Protein AF-A0A9D9IUT7-F1 (afdb_monomer)

pLDDT: mean 86.52, std 10.53, range [49.59, 98.0]

Solvent-accessible surface area (backbone atoms only — not comparable to full-atom values): 5095 Å² total; per-residue (Å²): 136,78,85,54,72,66,56,52,48,53,40,44,76,71,67,51,77,37,68,39,54,52,34,28,65,42,35,68,76,34,66,71,48,16,56,50,46,49,53,41,54,76,68,63,59,53,62,46,72,44,69,84,73,88,48,80,76,55,49,46,63,38,58,69,74,29,79,65,53,70,69,58,54,49,51,51,61,54,55,66,72,74,48,85,126

Radius of gyration: 13.11 Å; Cα contacts (8 Å, |Δi|>4): 83; chains: 1; bounding box: 36×29×26 Å

Organism: NCBI:txid2840761

Mean predicted aligned error: 4.85 Å

Structure (mmCIF, N/CA/C/O backbone):
data_AF-A0A9D9IUT7-F1
#
_entry.id   AF-A0A9D9IUT7-F1
#
loop_
_atom_site.group_PDB
_atom_site.id
_atom_site.type_symbol
_atom_site.label_atom_id
_atom_site.label_alt_id
_atom_site.label_comp_id
_atom_site.label_asym_id
_atom_site.label_entity_id
_atom_site.label_seq_id
_atom_site.pdbx_PDB_ins_code
_atom_site.Cartn_x
_atom_site.Cartn_y
_atom_site.Cartn_z
_atom_site.occupancy
_atom_s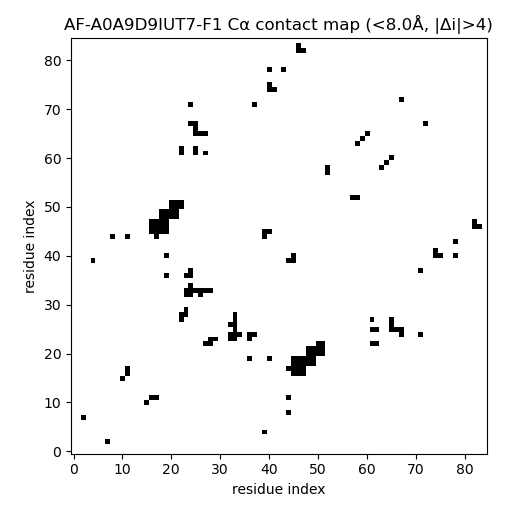ite.B_iso_or_equiv
_atom_site.auth_seq_id
_atom_site.auth_comp_id
_atom_site.auth_asym_id
_atom_site.auth_atom_id
_atom_site.pdbx_PDB_model_num
ATOM 1 N N . ARG A 1 1 ? -5.239 11.937 -12.807 1.00 65.12 1 ARG A N 1
ATOM 2 C CA . ARG A 1 1 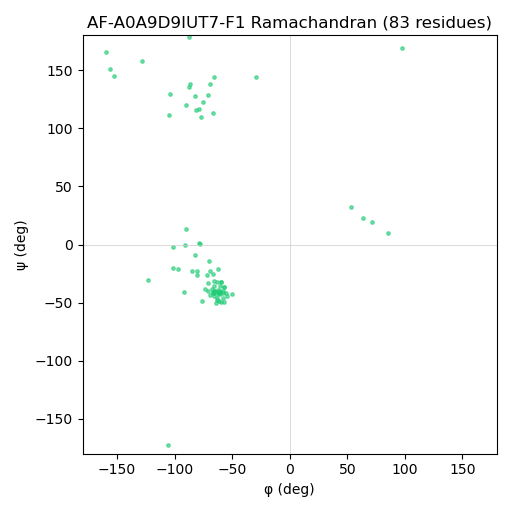? -5.207 11.636 -11.355 1.00 65.12 1 ARG A CA 1
ATOM 3 C C . ARG A 1 1 ? -6.432 10.780 -11.067 1.00 65.12 1 ARG A C 1
ATOM 5 O O . ARG A 1 1 ? -7.518 11.214 -11.406 1.00 65.12 1 ARG A O 1
ATOM 12 N N . TYR A 1 2 ? -6.236 9.542 -10.616 1.00 84.06 2 TYR A N 1
ATOM 13 C CA . TYR A 1 2 ? -7.324 8.630 -10.226 1.00 84.06 2 TYR A CA 1
ATOM 14 C C . TYR A 1 2 ? -7.693 8.860 -8.742 1.00 84.06 2 TYR A C 1
ATOM 16 O O . TYR A 1 2 ? -7.030 9.682 -8.111 1.00 84.06 2 TYR A O 1
ATOM 24 N N . M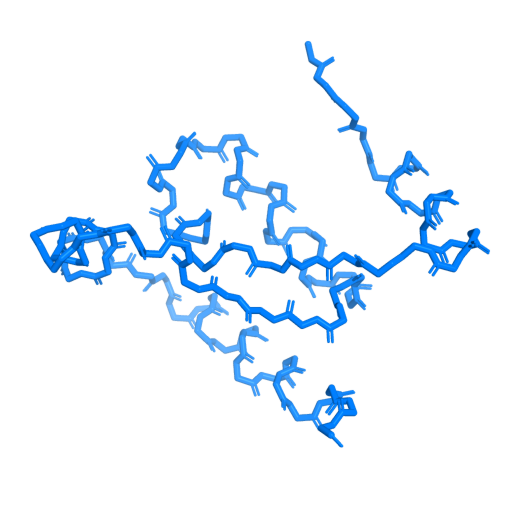ET A 1 3 ? -8.683 8.131 -8.213 1.00 92.06 3 MET A N 1
ATOM 25 C CA . MET A 1 3 ? -9.306 8.239 -6.872 1.00 92.06 3 MET A CA 1
ATOM 26 C C . MET A 1 3 ? -8.418 8.757 -5.723 1.00 92.06 3 MET A C 1
ATOM 28 O O . MET A 1 3 ? -7.234 8.401 -5.639 1.00 92.06 3 MET A O 1
ATOM 32 N N . ASP A 1 4 ? -8.994 9.524 -4.800 1.00 94.38 4 ASP A N 1
ATOM 33 C CA . ASP A 1 4 ? -8.346 9.991 -3.565 1.00 94.38 4 ASP A CA 1
ATOM 34 C C . ASP A 1 4 ? -8.834 9.255 -2.298 1.00 94.38 4 ASP A C 1
ATOM 36 O O . ASP A 1 4 ? -9.499 8.229 -2.382 1.00 94.38 4 ASP A O 1
ATOM 40 N N . MET A 1 5 ? -8.422 9.716 -1.109 1.00 95.19 5 MET A N 1
ATOM 41 C CA . MET A 1 5 ? -8.763 9.050 0.157 1.00 95.19 5 MET A CA 1
ATOM 42 C C . MET A 1 5 ? -10.260 9.095 0.477 1.00 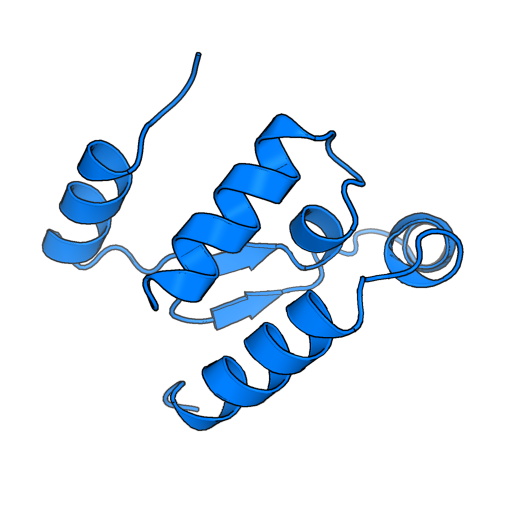95.19 5 MET A C 1
ATOM 44 O O . MET A 1 5 ? -10.753 8.146 1.086 1.00 95.19 5 MET A O 1
ATOM 48 N N . ASP A 1 6 ? -10.970 10.141 0.056 1.00 96.19 6 ASP A N 1
ATOM 49 C CA . ASP A 1 6 ? -12.404 10.279 0.311 1.00 96.19 6 ASP A CA 1
ATOM 50 C C . ASP A 1 6 ? -13.180 9.304 -0.578 1.00 96.19 6 ASP A C 1
ATOM 52 O O . ASP A 1 6 ? -14.106 8.631 -0.118 1.00 96.19 6 ASP A O 1
ATOM 56 N N . ASP A 1 7 ? -12.727 9.125 -1.822 1.00 97.25 7 ASP A N 1
ATOM 57 C CA . ASP A 1 7 ? -13.242 8.090 -2.715 1.00 97.25 7 ASP A CA 1
ATOM 58 C C . ASP A 1 7 ? -13.096 6.681 -2.113 1.00 97.25 7 ASP A C 1
ATOM 60 O O . ASP A 1 7 ? -14.045 5.892 -2.138 1.00 97.25 7 ASP A O 1
ATOM 64 N N . TYR A 1 8 ? -11.924 6.352 -1.553 1.00 96.62 8 TYR A N 1
ATOM 65 C CA . TYR A 1 8 ? -11.706 5.060 -0.889 1.00 96.62 8 TYR A CA 1
ATOM 66 C C . TYR A 1 8 ? -12.553 4.918 0.377 1.00 96.62 8 TYR A C 1
ATOM 68 O O . TYR A 1 8 ? -13.139 3.857 0.594 1.00 96.62 8 TYR A O 1
ATOM 76 N N . GLY A 1 9 ? -12.676 5.983 1.175 1.00 96.94 9 GLY A N 1
ATOM 77 C CA . GLY A 1 9 ? -13.547 6.008 2.349 1.00 96.94 9 GLY A CA 1
ATOM 78 C C . GLY A 1 9 ? -15.006 5.720 1.992 1.00 96.94 9 GLY A C 1
ATOM 79 O O . GLY A 1 9 ? -15.656 4.915 2.659 1.00 96.94 9 GLY A O 1
ATOM 80 N N . ARG A 1 10 ? -15.502 6.296 0.889 1.00 98.00 10 ARG A N 1
ATOM 81 C CA . ARG A 1 10 ? -16.853 6.030 0.373 1.00 98.00 10 ARG A CA 1
ATOM 82 C C . ARG A 1 10 ? -17.034 4.584 -0.086 1.00 98.00 10 ARG A C 1
ATOM 84 O O . ARG A 1 10 ? -18.084 4.000 0.151 1.00 98.00 10 ARG A O 1
ATOM 91 N N . LEU A 1 11 ? -16.035 3.984 -0.734 1.00 97.62 11 LEU A N 1
ATOM 92 C CA . LEU A 1 11 ? -16.104 2.566 -1.106 1.00 97.62 11 LEU A CA 1
ATOM 93 C C . LEU A 1 11 ? -16.190 1.669 0.135 1.00 97.62 11 LEU A C 1
ATOM 95 O O . LEU A 1 11 ? -17.055 0.795 0.206 1.00 97.62 11 LEU A O 1
ATOM 99 N N . VAL A 1 12 ? -15.324 1.907 1.122 1.00 96.44 12 VAL A N 1
ATOM 100 C CA . VAL A 1 12 ? -15.306 1.131 2.369 1.00 96.44 12 VAL A CA 1
ATOM 101 C C . VAL A 1 12 ? -16.623 1.292 3.132 1.00 96.44 12 VAL A C 1
ATOM 103 O O . VAL A 1 12 ? -17.168 0.297 3.606 1.00 96.44 12 VAL A O 1
ATOM 106 N N . SER A 1 13 ? -17.198 2.500 3.188 1.00 96.69 13 SER A N 1
ATOM 107 C CA . SER A 1 13 ? -18.494 2.724 3.848 1.00 96.69 13 SER A CA 1
ATOM 108 C C . SER A 1 13 ? -19.668 2.036 3.142 1.00 96.69 13 SER A C 1
ATOM 110 O O . SER A 1 13 ? -20.646 1.675 3.790 1.00 96.69 13 SER A O 1
ATOM 112 N N . MET A 1 14 ? -19.553 1.780 1.835 1.00 97.94 14 MET A N 1
ATOM 113 C CA . MET A 1 14 ? -20.498 0.962 1.065 1.00 97.94 14 MET A CA 1
ATOM 114 C C . MET A 1 14 ? -20.288 -0.554 1.252 1.00 97.94 14 MET A C 1
ATOM 116 O O . MET A 1 14 ? -20.986 -1.347 0.623 1.00 97.94 14 MET A O 1
ATOM 120 N N . GLY A 1 15 ? -19.333 -0.977 2.086 1.00 96.12 15 GLY A N 1
ATOM 121 C CA . GLY A 1 15 ? -19.017 -2.386 2.332 1.00 96.12 15 GLY A CA 1
ATOM 122 C C . GLY A 1 15 ? -18.049 -3.009 1.321 1.00 96.12 15 GLY A C 1
ATOM 123 O O . GLY A 1 15 ? -17.850 -4.226 1.332 1.00 96.12 15 GLY A O 1
ATOM 124 N N . VAL A 1 16 ? -17.425 -2.207 0.450 1.00 97.06 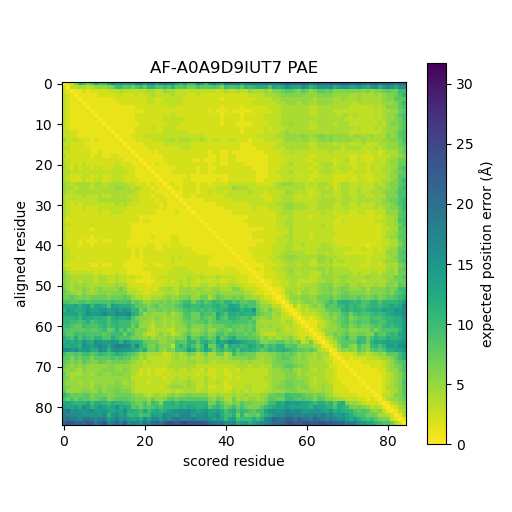16 VAL A N 1
ATOM 125 C CA . VAL A 1 16 ? -16.394 -2.698 -0.473 1.00 97.06 16 VAL A CA 1
ATOM 126 C C . VAL A 1 16 ? -15.131 -3.043 0.312 1.00 97.06 16 VAL A C 1
ATOM 128 O O . VAL A 1 16 ? -14.600 -2.227 1.063 1.00 97.06 16 VAL A O 1
ATOM 131 N N . ARG A 1 17 ? -14.617 -4.256 0.100 1.00 95.31 17 ARG A N 1
ATOM 132 C CA . ARG A 1 17 ? -13.380 -4.736 0.725 1.00 95.31 17 ARG A CA 1
ATOM 133 C C . ARG A 1 17 ? -12.187 -4.406 -0.155 1.00 95.31 17 ARG A C 1
ATOM 135 O O . ARG A 1 17 ? -12.115 -4.859 -1.296 1.00 95.31 17 ARG A O 1
ATOM 142 N N . LEU A 1 18 ? -11.245 -3.636 0.378 1.00 95.31 18 LEU A N 1
ATOM 143 C CA . LEU A 1 18 ? -10.016 -3.312 -0.337 1.00 95.31 18 LEU A CA 1
ATOM 144 C C . LEU A 1 18 ? -8.962 -4.390 -0.091 1.00 95.31 18 LEU A C 1
ATOM 146 O O . LEU A 1 18 ? -8.725 -4.798 1.048 1.00 95.31 18 LEU A O 1
ATOM 150 N N . GLN A 1 19 ? -8.288 -4.801 -1.161 1.00 95.38 19 GLN A N 1
ATOM 151 C CA . GLN A 1 19 ? -7.150 -5.708 -1.100 1.00 95.38 19 GLN A CA 1
ATOM 152 C C . GLN A 1 19 ? -5.844 -4.930 -1.309 1.00 95.38 19 GLN A C 1
ATOM 154 O O . GLN A 1 19 ? -5.713 -4.155 -2.257 1.00 95.38 19 GLN A O 1
ATOM 159 N N . LEU A 1 20 ? -4.871 -5.123 -0.416 1.00 94.19 20 LEU A N 1
ATOM 160 C CA . LEU A 1 20 ? -3.533 -4.552 -0.563 1.00 94.19 20 LEU A CA 1
ATOM 161 C C . LEU A 1 20 ? -2.694 -5.412 -1.500 1.00 94.19 20 LEU A C 1
ATOM 163 O O . LEU A 1 20 ? -2.307 -6.529 -1.148 1.00 94.19 20 LEU A O 1
ATOM 167 N N . ASN A 1 21 ? -2.315 -4.836 -2.636 1.00 93.25 21 ASN A N 1
ATOM 168 C CA . ASN A 1 21 ? -1.308 -5.412 -3.510 1.00 93.25 21 ASN A CA 1
ATOM 169 C C . ASN A 1 21 ? 0.108 -5.181 -2.942 1.00 93.25 21 ASN A C 1
ATOM 171 O O . ASN A 1 21 ? 0.599 -4.049 -2.917 1.00 93.25 21 ASN A O 1
ATOM 175 N N . LEU A 1 22 ? 0.772 -6.237 -2.467 1.00 90.56 22 LEU A N 1
ATOM 176 C CA . LEU A 1 22 ? 2.043 -6.146 -1.733 1.00 90.56 22 LEU A CA 1
ATOM 177 C C . LEU A 1 22 ? 3.195 -5.449 -2.500 1.00 90.56 22 LEU A C 1
ATOM 179 O O . LEU A 1 22 ? 3.895 -4.649 -1.875 1.00 90.56 22 LEU A O 1
ATOM 183 N N . PRO A 1 23 ? 3.411 -5.654 -3.818 1.00 90.69 23 PRO A N 1
ATOM 184 C CA . PRO A 1 23 ? 4.413 -4.923 -4.599 1.00 90.69 23 PRO A CA 1
ATOM 185 C C . PRO A 1 23 ? 4.162 -3.410 -4.667 1.00 90.69 23 PRO A C 1
ATOM 187 O O . PRO A 1 23 ? 5.101 -2.643 -4.884 1.00 90.69 23 PRO A O 1
ATOM 190 N N . SER A 1 24 ? 2.932 -2.934 -4.434 1.00 92.94 24 SER A N 1
ATOM 191 C CA . SER A 1 24 ? 2.672 -1.491 -4.350 1.00 92.94 24 SER A CA 1
ATOM 192 C C . SER A 1 24 ? 3.480 -0.847 -3.224 1.00 92.94 24 SER A C 1
ATOM 194 O O . SER A 1 24 ? 3.959 0.271 -3.385 1.00 92.94 24 SER A O 1
ATOM 196 N N . LEU A 1 25 ? 3.738 -1.561 -2.123 1.00 91.94 25 LEU A N 1
ATOM 197 C CA . LEU A 1 25 ? 4.545 -1.052 -1.012 1.00 91.94 25 LEU A CA 1
ATOM 198 C C . LEU A 1 25 ? 6.036 -0.888 -1.348 1.00 91.94 25 LEU A C 1
ATOM 200 O O . LEU A 1 25 ? 6.714 -0.101 -0.684 1.00 91.94 25 LEU A O 1
ATOM 204 N N . SER A 1 26 ? 6.550 -1.602 -2.358 1.00 87.44 26 SER A N 1
ATOM 205 C CA . SER A 1 26 ? 7.956 -1.531 -2.786 1.00 87.44 26 SER A CA 1
ATOM 206 C C . SER A 1 26 ? 8.208 -0.482 -3.877 1.00 87.44 26 SER A C 1
ATOM 208 O O . SER A 1 26 ? 9.341 -0.312 -4.335 1.00 87.44 26 SER A O 1
ATOM 210 N N . GLY A 1 27 ? 7.162 0.232 -4.312 1.00 88.69 27 GLY A N 1
ATOM 211 C CA . GLY A 1 27 ? 7.250 1.180 -5.423 1.00 88.69 27 GLY A CA 1
ATOM 212 C C . GLY A 1 27 ? 7.414 0.509 -6.780 1.00 88.69 27 GLY A C 1
ATOM 213 O O . GLY A 1 27 ? 7.852 1.165 -7.726 1.00 88.69 27 GLY A O 1
ATOM 214 N N . PHE A 1 28 ? 7.073 -0.779 -6.891 1.00 88.25 28 PHE A N 1
ATOM 215 C CA . PHE A 1 28 ? 7.115 -1.520 -8.150 1.00 88.25 28 PHE A CA 1
ATOM 216 C C . PHE A 1 28 ? 6.277 -0.836 -9.242 1.00 88.25 28 PHE A C 1
ATOM 218 O O . PHE A 1 28 ? 6.745 -0.663 -10.362 1.00 88.25 28 PHE A O 1
ATOM 225 N N . TYR A 1 29 ? 5.091 -0.342 -8.876 1.00 88.69 29 TYR A N 1
ATOM 226 C CA . TYR A 1 29 ? 4.177 0.385 -9.765 1.00 88.69 29 TYR A CA 1
ATOM 227 C C . TYR A 1 29 ? 4.396 1.912 -9.780 1.00 88.69 29 TYR A C 1
ATOM 229 O O . TYR A 1 29 ? 3.547 2.659 -10.262 1.00 88.69 29 TYR A O 1
ATOM 237 N N . GLY A 1 30 ? 5.517 2.397 -9.237 1.00 91.12 30 GLY A N 1
ATOM 238 C CA . GLY A 1 30 ? 5.835 3.824 -9.131 1.00 91.12 30 GLY A CA 1
ATOM 239 C C . GLY A 1 30 ? 5.517 4.447 -7.766 1.00 91.12 30 GLY A C 1
ATOM 240 O O . GLY A 1 30 ? 4.868 3.853 -6.903 1.00 91.12 30 GLY A O 1
ATOM 241 N N . THR A 1 31 ? 6.005 5.673 -7.561 1.00 91.62 31 THR A N 1
ATOM 242 C CA . THR A 1 31 ? 5.956 6.387 -6.271 1.00 91.62 31 THR A CA 1
ATOM 243 C C . THR A 1 31 ? 4.535 6.733 -5.842 1.00 91.62 31 THR A C 1
ATOM 245 O O . THR A 1 31 ? 4.175 6.500 -4.693 1.00 91.62 31 THR A O 1
ATOM 248 N N . THR A 1 32 ? 3.691 7.191 -6.769 1.00 92.50 32 THR A N 1
ATOM 249 C CA . THR A 1 32 ? 2.295 7.544 -6.472 1.00 92.50 32 THR A CA 1
ATOM 250 C C . THR A 1 32 ? 1.487 6.346 -5.971 1.00 92.50 32 THR A C 1
ATOM 252 O O . THR A 1 32 ? 0.705 6.475 -5.029 1.00 92.50 32 THR A O 1
ATOM 255 N N . ALA A 1 33 ? 1.676 5.169 -6.578 1.00 92.75 33 ALA A N 1
ATOM 256 C CA . ALA A 1 33 ? 1.016 3.941 -6.138 1.00 92.75 33 ALA A CA 1
ATOM 257 C C . ALA A 1 33 ? 1.499 3.521 -4.741 1.00 92.75 33 ALA A C 1
ATOM 259 O O . ALA A 1 33 ? 0.690 3.137 -3.899 1.00 92.75 33 ALA A O 1
ATOM 260 N N . MET A 1 34 ? 2.800 3.661 -4.476 1.00 93.44 34 MET A N 1
ATOM 261 C CA . MET A 1 34 ? 3.401 3.350 -3.180 1.00 93.44 34 MET A CA 1
ATOM 262 C C . MET A 1 34 ? 2.899 4.248 -2.055 1.00 93.44 34 MET A C 1
ATOM 264 O O . MET A 1 34 ? 2.481 3.745 -1.015 1.00 93.44 34 MET A O 1
ATOM 268 N N . GLU A 1 35 ? 2.916 5.563 -2.254 1.00 93.75 35 GLU A N 1
ATOM 269 C CA . GLU A 1 35 ? 2.449 6.528 -1.255 1.00 93.75 35 GLU A CA 1
ATOM 270 C C . GLU A 1 35 ? 0.976 6.304 -0.925 1.00 93.75 35 GLU A C 1
ATOM 272 O O . GLU A 1 35 ? 0.589 6.277 0.242 1.00 93.75 35 GLU A O 1
ATOM 277 N N . LYS A 1 36 ? 0.152 6.060 -1.948 1.00 94.94 36 LYS A N 1
ATOM 278 C CA . LYS A 1 36 ? -1.257 5.726 -1.756 1.00 94.94 36 LYS A CA 1
ATOM 279 C C . LYS A 1 36 ? -1.432 4.411 -0.993 1.00 94.94 36 LYS A C 1
ATOM 281 O O . LYS A 1 36 ? -2.219 4.364 -0.053 1.00 94.94 36 LYS A O 1
ATOM 286 N N . ALA A 1 37 ? -0.691 3.364 -1.360 1.00 94.94 37 ALA A N 1
ATOM 287 C CA . ALA A 1 37 ? -0.771 2.077 -0.678 1.00 94.94 37 ALA A CA 1
ATOM 288 C C . ALA A 1 37 ? -0.393 2.191 0.805 1.00 94.94 37 ALA A C 1
ATOM 290 O O . ALA A 1 37 ? -1.069 1.605 1.646 1.00 94.94 37 ALA A O 1
ATOM 291 N N . GLN A 1 38 ? 0.631 2.986 1.129 1.00 94.62 38 GLN A N 1
ATOM 292 C CA . GLN A 1 38 ? 1.034 3.259 2.510 1.00 94.62 38 GLN A CA 1
ATOM 293 C C . GLN A 1 38 ? -0.038 4.044 3.274 1.00 94.62 38 GLN A C 1
ATOM 295 O O . GLN A 1 38 ? -0.380 3.644 4.380 1.00 94.62 38 GLN A O 1
ATOM 300 N N . ARG A 1 39 ? -0.629 5.089 2.681 1.00 95.19 39 ARG A N 1
ATOM 301 C CA . ARG A 1 39 ? -1.702 5.875 3.321 1.00 95.19 39 ARG A CA 1
ATOM 302 C C . ARG A 1 39 ? -2.952 5.046 3.614 1.00 95.19 39 ARG A C 1
ATOM 304 O O . ARG A 1 39 ? -3.519 5.163 4.693 1.00 95.19 39 ARG A O 1
ATOM 311 N N . LEU A 1 40 ? -3.369 4.196 2.675 1.00 95.25 40 LEU A N 1
ATOM 312 C CA . LEU A 1 40 ? -4.502 3.283 2.874 1.00 95.25 40 LEU A CA 1
ATOM 313 C C . LEU A 1 40 ? -4.208 2.233 3.955 1.00 95.25 40 LEU A C 1
ATOM 315 O O . LEU A 1 40 ? -5.102 1.874 4.719 1.00 95.25 40 LEU A O 1
ATOM 319 N N . LEU A 1 41 ? -2.955 1.769 4.040 1.00 94.06 41 LEU A N 1
ATOM 320 C CA . LEU A 1 41 ? -2.515 0.834 5.075 1.00 94.06 41 LEU A CA 1
ATOM 321 C C . LEU A 1 41 ? -2.489 1.492 6.461 1.00 94.06 41 LEU A C 1
ATOM 323 O O . LEU A 1 41 ? -2.978 0.897 7.412 1.00 94.06 41 LEU A O 1
ATOM 327 N N . GLU A 1 42 ? -1.977 2.722 6.572 1.00 92.94 42 GLU A N 1
ATOM 328 C CA . GLU A 1 42 ? -2.006 3.514 7.815 1.00 92.94 42 GLU A CA 1
ATOM 329 C C . GLU A 1 42 ? -3.435 3.795 8.288 1.00 92.94 42 GLU A C 1
ATOM 331 O O . GLU A 1 42 ? -3.697 3.785 9.486 1.00 92.94 42 GLU A O 1
ATOM 336 N N . ALA A 1 43 ? -4.363 4.004 7.352 1.00 92.94 43 ALA A N 1
ATOM 337 C CA . ALA A 1 43 ? -5.774 4.226 7.646 1.00 92.94 43 ALA A CA 1
ATOM 338 C C . ALA A 1 43 ? -6.557 2.937 7.974 1.00 92.94 43 ALA A C 1
ATOM 340 O O . ALA A 1 43 ? -7.764 3.010 8.188 1.00 92.94 43 ALA A O 1
ATOM 341 N N . GLY A 1 44 ? -5.915 1.761 7.969 1.00 92.25 44 GLY A N 1
ATOM 342 C CA . GLY A 1 44 ? -6.577 0.485 8.263 1.00 92.25 44 GLY A CA 1
ATOM 343 C C . GLY A 1 44 ? -7.661 0.091 7.251 1.00 92.25 44 GLY A C 1
ATOM 344 O O . GLY A 1 44 ? -8.562 -0.669 7.583 1.00 92.25 44 GLY A O 1
ATOM 345 N N . MET A 1 45 ? -7.607 0.609 6.018 1.00 93.88 45 MET A N 1
ATOM 346 C CA . MET A 1 45 ? -8.690 0.446 5.035 1.00 93.88 45 MET A CA 1
ATOM 347 C C . MET A 1 45 ? -8.653 -0.886 4.270 1.00 93.88 45 MET A C 1
ATOM 349 O O . MET A 1 45 ? -9.579 -1.193 3.520 1.00 93.88 45 MET A O 1
ATOM 353 N N . TYR A 1 46 ? -7.584 -1.672 4.411 1.00 94.62 46 TYR A N 1
ATOM 354 C CA . TYR A 1 46 ? -7.462 -2.967 3.745 1.00 94.62 46 TYR A CA 1
ATOM 355 C C . TYR A 1 46 ? -8.094 -4.085 4.564 1.00 94.62 46 TYR A C 1
ATOM 357 O O . TYR A 1 46 ? -7.886 -4.166 5.767 1.00 94.62 46 TYR A O 1
ATOM 365 N N . SER A 1 47 ? -8.801 -4.987 3.886 1.00 92.81 47 SER A N 1
ATOM 366 C CA . SER A 1 47 ? -9.422 -6.173 4.490 1.00 92.81 47 SER A CA 1
ATOM 367 C C . SER A 1 47 ? -8.627 -7.457 4.250 1.00 92.81 47 SER A C 1
ATOM 369 O O . SER A 1 47 ? -8.824 -8.442 4.949 1.00 92.81 47 SER A O 1
ATOM 371 N N . CYS A 1 48 ? -7.760 -7.483 3.239 1.00 91.38 48 CYS A N 1
ATOM 372 C CA . CYS A 1 48 ? -6.878 -8.611 2.941 1.00 91.38 48 CYS A CA 1
ATOM 373 C C . CYS A 1 48 ? -5.700 -8.146 2.085 1.00 91.38 48 CYS A C 1
ATOM 375 O O . CYS A 1 48 ? -5.730 -7.046 1.525 1.00 91.38 48 CYS A O 1
ATOM 377 N N . TRP A 1 49 ? -4.657 -8.965 1.963 1.00 90.62 49 TRP A N 1
ATOM 378 C CA . TRP A 1 49 ? -3.488 -8.648 1.140 1.00 90.62 49 TRP A CA 1
ATOM 379 C C . TRP A 1 49 ? -3.183 -9.786 0.178 1.00 90.62 49 TRP A C 1
ATOM 381 O O . TRP A 1 49 ? -3.565 -10.932 0.393 1.00 90.62 49 TRP A O 1
ATOM 391 N N . GLY A 1 50 ? -2.475 -9.463 -0.894 1.00 89.44 50 GLY A N 1
ATOM 392 C CA . GLY A 1 50 ? -2.163 -10.414 -1.950 1.00 89.44 50 GLY A CA 1
ATOM 393 C C . GLY A 1 50 ? -0.917 -9.994 -2.700 1.00 89.44 50 GLY A C 1
ATOM 394 O O . GLY A 1 50 ? -0.568 -8.814 -2.761 1.00 89.44 50 GLY A O 1
ATOM 395 N N . SER A 1 51 ? -0.218 -10.990 -3.225 1.00 86.56 51 SER A N 1
ATOM 396 C CA . SER A 1 51 ? 1.061 -10.782 -3.886 1.00 86.56 51 SER A CA 1
ATOM 397 C C . SER A 1 51 ? 0.931 -10.291 -5.325 1.00 86.56 51 SER A C 1
ATOM 399 O O . SER A 1 51 ? 1.868 -9.693 -5.840 1.00 86.56 51 SER A O 1
ATOM 401 N N . ASP A 1 52 ? -0.219 -10.551 -5.961 1.00 86.19 52 ASP A N 1
ATOM 402 C CA . ASP A 1 52 ? -0.454 -10.265 -7.384 1.00 86.19 52 ASP A CA 1
ATOM 403 C C . ASP A 1 52 ? 0.627 -10.886 -8.291 1.00 86.19 52 ASP A C 1
ATOM 405 O O . ASP A 1 52 ? 1.035 -10.368 -9.330 1.00 86.19 52 ASP A O 1
ATOM 409 N N . CYS A 1 53 ? 1.149 -12.035 -7.854 1.00 85.69 53 CYS A N 1
ATOM 410 C CA . CYS A 1 53 ? 2.159 -12.775 -8.585 1.00 85.69 53 CYS A CA 1
ATOM 411 C C . CYS A 1 53 ? 1.517 -13.559 -9.727 1.00 85.69 53 CYS A C 1
ATOM 413 O O . CYS A 1 53 ? 0.793 -14.523 -9.494 1.00 85.69 53 CYS A O 1
ATOM 415 N N . HIS A 1 54 ? 1.882 -13.229 -10.964 1.00 83.25 54 HIS A N 1
ATOM 416 C CA . H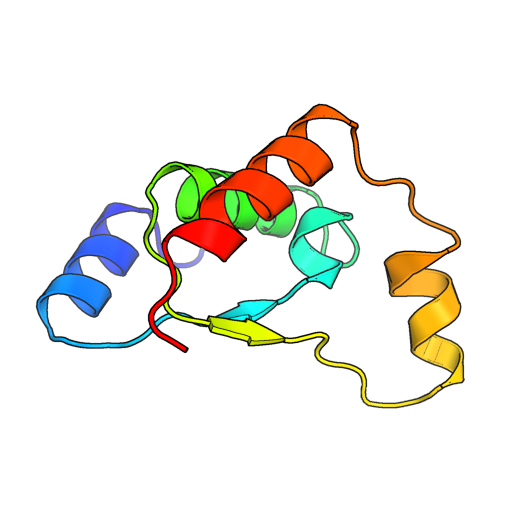IS A 1 54 ? 1.457 -13.996 -12.140 1.00 83.25 54 HIS A CA 1
ATOM 417 C C . HIS A 1 54 ? 2.500 -15.019 -12.618 1.00 83.25 54 HIS A C 1
ATOM 419 O O . HIS A 1 54 ? 2.159 -15.943 -13.354 1.00 83.25 54 HIS A O 1
ATOM 425 N N . ARG A 1 55 ? 3.785 -14.849 -12.256 1.00 82.25 55 ARG A N 1
ATOM 426 C CA . ARG A 1 55 ? 4.909 -15.709 -12.684 1.00 82.25 55 ARG A CA 1
ATOM 427 C C . ARG A 1 55 ? 6.035 -15.709 -11.651 1.00 82.25 55 ARG A C 1
ATOM 429 O O . ARG A 1 55 ? 6.355 -14.660 -11.098 1.00 82.25 55 ARG A O 1
ATOM 436 N N . GLY A 1 56 ? 6.716 -16.845 -11.482 1.00 76.56 56 GLY A N 1
ATOM 437 C CA . GLY A 1 56 ? 7.845 -16.975 -10.548 1.00 76.56 56 GLY A CA 1
ATOM 438 C C . GLY A 1 56 ? 8.985 -15.978 -10.802 1.00 76.56 56 GLY A C 1
ATOM 439 O O . GLY A 1 56 ? 9.541 -15.425 -9.858 1.00 76.56 56 GLY A O 1
ATOM 440 N N . ALA A 1 57 ? 9.278 -15.665 -12.070 1.00 74.12 57 ALA A N 1
ATOM 441 C CA . ALA A 1 57 ? 10.303 -14.683 -12.436 1.00 74.12 57 ALA A CA 1
ATOM 442 C C . ALA A 1 57 ? 9.984 -13.252 -11.948 1.00 74.12 57 ALA A C 1
ATOM 444 O O . ALA A 1 57 ? 10.897 -12.511 -11.595 1.00 74.12 57 ALA A O 1
ATOM 445 N N . GLY A 1 58 ? 8.701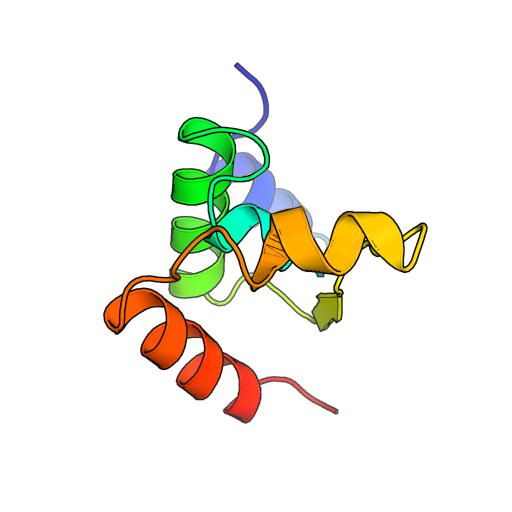 -12.875 -11.873 1.00 73.19 58 GLY A N 1
ATOM 446 C CA . GLY A 1 58 ? 8.275 -11.545 -11.420 1.00 73.19 58 GLY A CA 1
ATOM 447 C C . GLY A 1 58 ? 8.465 -11.319 -9.917 1.00 73.19 58 GLY A C 1
ATOM 448 O O . GLY A 1 58 ? 8.700 -10.191 -9.490 1.00 73.19 58 GLY A O 1
ATOM 449 N N . ILE A 1 59 ? 8.461 -12.396 -9.124 1.00 77.06 59 ILE A N 1
ATOM 450 C CA . ILE A 1 59 ? 8.612 -12.352 -7.660 1.00 77.06 59 ILE A CA 1
ATOM 451 C C . ILE A 1 59 ? 9.955 -11.724 -7.265 1.00 77.06 59 ILE A C 1
ATOM 453 O O . ILE A 1 59 ? 10.019 -10.918 -6.335 1.00 77.06 59 ILE A O 1
ATOM 457 N N . ARG A 1 60 ? 11.033 -12.053 -7.989 1.00 76.19 60 ARG A N 1
ATOM 458 C CA . ARG A 1 60 ? 12.379 -11.538 -7.698 1.00 76.19 60 ARG A CA 1
ATOM 459 C C . ARG A 1 60 ? 12.429 -10.016 -7.815 1.00 76.19 60 ARG A C 1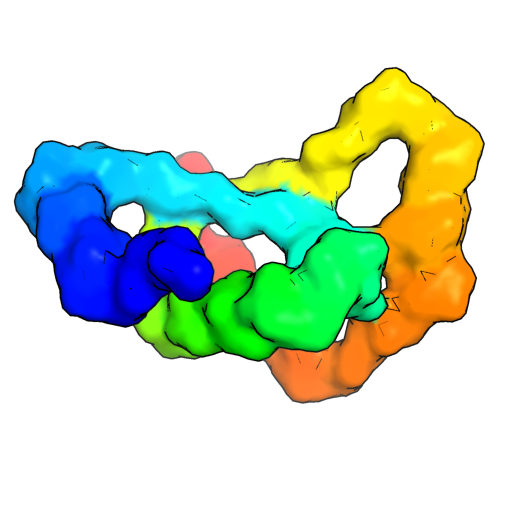
ATOM 461 O O . ARG A 1 60 ? 12.853 -9.350 -6.873 1.00 76.19 60 ARG A O 1
ATOM 468 N N . ASN A 1 61 ? 11.908 -9.470 -8.906 1.00 75.81 61 ASN A N 1
ATOM 469 C CA . ASN A 1 61 ? 11.932 -8.028 -9.151 1.00 75.81 61 ASN A CA 1
ATOM 470 C C . ASN A 1 61 ? 10.966 -7.276 -8.218 1.00 75.81 61 ASN A C 1
ATOM 472 O O . ASN A 1 61 ? 11.247 -6.151 -7.806 1.00 75.81 61 ASN A O 1
ATOM 476 N N . MET A 1 62 ? 9.833 -7.895 -7.864 1.00 79.12 62 MET A N 1
ATOM 477 C CA . MET A 1 62 ? 8.824 -7.297 -6.982 1.00 79.12 62 MET A CA 1
ATOM 478 C C . MET A 1 62 ? 9.280 -7.198 -5.519 1.00 79.12 62 MET A C 1
ATOM 480 O O . MET A 1 62 ? 9.002 -6.183 -4.872 1.00 79.12 62 MET A O 1
ATOM 484 N N . TYR A 1 63 ? 9.976 -8.224 -5.008 1.00 75.25 63 TYR A N 1
ATOM 485 C CA . TYR A 1 63 ? 10.250 -8.367 -3.569 1.00 75.25 63 TYR A CA 1
ATOM 486 C C . TYR A 1 63 ? 11.725 -8.473 -3.181 1.00 75.25 63 TYR A C 1
ATOM 488 O O . TYR A 1 63 ? 12.077 -8.076 -2.074 1.00 75.25 63 TYR A O 1
ATOM 496 N N . LEU A 1 64 ? 12.584 -9.035 -4.036 1.00 71.81 64 LEU A N 1
ATOM 497 C CA . LEU A 1 64 ? 13.986 -9.295 -3.681 1.00 71.81 64 LEU A CA 1
ATOM 498 C C . LEU A 1 64 ? 14.897 -8.130 -4.072 1.00 71.81 64 LEU A C 1
ATOM 500 O O . LEU A 1 64 ? 15.782 -7.754 -3.307 1.00 71.81 64 LEU A O 1
ATOM 504 N N . GLU A 1 65 ? 14.670 -7.538 -5.243 1.00 72.12 65 GLU A N 1
ATOM 505 C CA . GLU A 1 65 ? 15.503 -6.440 -5.752 1.00 72.12 65 GLU A CA 1
ATOM 506 C C . GLU A 1 65 ? 15.129 -5.082 -5.145 1.00 72.12 65 GLU A C 1
ATOM 508 O O . GLU A 1 65 ? 15.968 -4.188 -5.023 1.00 72.12 65 GLU A O 1
ATOM 513 N N . ARG A 1 66 ? 13.874 -4.922 -4.710 1.00 69.62 66 ARG A N 1
ATOM 514 C CA . ARG A 1 66 ? 13.365 -3.688 -4.104 1.00 69.62 66 ARG A CA 1
ATOM 515 C C . ARG A 1 66 ? 13.224 -3.855 -2.598 1.00 69.62 66 ARG A C 1
ATOM 517 O O . ARG A 1 66 ? 12.355 -4.575 -2.115 1.00 69.62 66 ARG A O 1
ATOM 524 N N . LYS A 1 67 ? 14.069 -3.152 -1.839 1.00 71.81 67 LYS A N 1
ATOM 525 C CA . LYS A 1 67 ? 14.034 -3.186 -0.372 1.00 71.81 67 LYS A CA 1
ATOM 526 C C . LYS A 1 67 ? 12.857 -2.373 0.163 1.00 71.81 67 LYS A C 1
ATOM 528 O O . LYS A 1 67 ? 12.772 -1.165 -0.058 1.00 71.81 67 LYS A O 1
ATOM 533 N N . LEU A 1 68 ? 11.990 -3.023 0.936 1.00 80.31 68 LEU A N 1
ATOM 534 C CA . LEU A 1 68 ? 10.996 -2.336 1.756 1.00 80.31 68 LEU A CA 1
ATOM 535 C C . LEU A 1 68 ? 11.690 -1.594 2.903 1.00 80.31 68 LEU A C 1
ATOM 537 O O . LEU A 1 68 ? 12.601 -2.116 3.550 1.00 80.31 68 LEU A O 1
ATOM 541 N N . LYS A 1 69 ? 11.243 -0.367 3.181 1.00 84.69 69 LYS A N 1
ATOM 542 C CA . LYS A 1 69 ? 11.714 0.390 4.346 1.00 84.69 69 LYS A CA 1
ATOM 543 C C . LYS A 1 69 ? 11.258 -0.314 5.627 1.00 84.69 69 LYS A C 1
ATOM 545 O O . LYS A 1 69 ? 10.130 -0.797 5.690 1.00 84.69 69 LYS A O 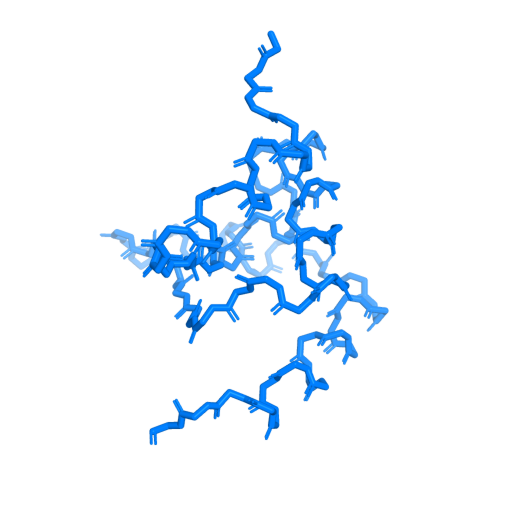1
ATOM 550 N N . LYS A 1 70 ? 12.089 -0.290 6.677 1.00 86.44 70 LYS A N 1
ATOM 551 C CA . LYS A 1 70 ? 11.771 -0.886 7.991 1.00 86.44 70 LYS A CA 1
ATOM 552 C C . LYS A 1 70 ? 10.399 -0.444 8.524 1.00 86.44 70 LYS A C 1
ATOM 554 O O . LYS A 1 70 ? 9.612 -1.285 8.933 1.00 86.44 70 LYS A O 1
ATOM 559 N N . ARG A 1 71 ? 10.077 0.848 8.393 1.00 87.88 71 ARG A N 1
ATOM 560 C CA . ARG A 1 71 ? 8.765 1.417 8.747 1.00 87.88 71 ARG A CA 1
ATOM 561 C C . ARG A 1 71 ? 7.599 0.706 8.051 1.00 87.88 71 ARG A C 1
ATOM 563 O O . ARG A 1 71 ? 6.604 0.390 8.683 1.00 87.88 71 ARG A O 1
ATOM 570 N N . VAL A 1 72 ? 7.728 0.431 6.754 1.00 86.25 72 VAL A N 1
ATOM 571 C CA . VAL A 1 72 ? 6.682 -0.244 5.970 1.00 86.25 72 VAL A CA 1
ATOM 572 C C . VAL A 1 72 ? 6.521 -1.695 6.423 1.00 86.25 72 VAL A C 1
ATOM 574 O O . VAL A 1 72 ? 5.401 -2.176 6.542 1.00 86.25 72 VAL A O 1
ATOM 577 N N . LEU A 1 73 ? 7.623 -2.379 6.745 1.00 86.94 73 LEU A N 1
ATOM 578 C CA . LEU A 1 73 ? 7.570 -3.728 7.317 1.00 86.94 73 LEU A CA 1
ATOM 579 C C . LEU A 1 73 ? 6.857 -3.751 8.677 1.00 86.94 73 LEU A C 1
ATOM 581 O O . LEU A 1 73 ? 6.093 -4.673 8.950 1.00 86.94 73 LEU A O 1
ATOM 585 N N . GLU A 1 74 ? 7.080 -2.742 9.518 1.00 88.88 74 GLU A N 1
ATOM 586 C CA . GLU A 1 74 ? 6.392 -2.596 10.805 1.00 88.88 74 GLU A CA 1
ATOM 587 C C . GLU A 1 74 ? 4.894 -2.319 10.623 1.00 88.88 74 GLU A C 1
ATOM 589 O O . GLU A 1 74 ? 4.081 -2.948 11.297 1.00 88.88 74 GLU A O 1
ATOM 594 N N . MET A 1 75 ? 4.518 -1.460 9.668 1.00 86.25 75 MET A N 1
ATOM 595 C CA . MET A 1 75 ? 3.113 -1.206 9.318 1.00 86.25 75 MET A CA 1
ATOM 596 C C . MET A 1 75 ? 2.396 -2.493 8.908 1.00 86.25 75 MET A C 1
ATOM 598 O O . MET A 1 75 ? 1.336 -2.802 9.442 1.00 86.25 75 MET A O 1
ATOM 602 N N . VAL A 1 76 ? 3.007 -3.267 8.006 1.00 85.69 76 VAL A N 1
ATOM 603 C CA . VAL A 1 76 ? 2.482 -4.569 7.577 1.00 85.69 76 VAL A CA 1
ATOM 604 C C . VAL A 1 76 ? 2.373 -5.509 8.781 1.00 85.69 76 VAL A C 1
ATOM 606 O O . VAL A 1 76 ? 1.311 -6.058 9.033 1.00 85.69 76 VAL A O 1
ATOM 609 N N . ARG A 1 77 ? 3.420 -5.648 9.601 1.00 85.69 77 ARG A N 1
ATOM 610 C CA . ARG A 1 77 ? 3.386 -6.514 10.795 1.00 85.69 77 ARG A CA 1
ATOM 611 C C . ARG A 1 77 ? 2.264 -6.150 11.775 1.00 85.69 77 ARG A C 1
ATOM 613 O O . ARG A 1 77 ? 1.713 -7.045 12.410 1.00 85.69 77 ARG A O 1
ATOM 620 N N . ASN A 1 78 ? 1.962 -4.866 11.936 1.00 84.38 78 ASN A N 1
ATOM 621 C CA . ASN A 1 78 ? 0.906 -4.419 12.838 1.00 84.38 78 ASN A CA 1
ATOM 622 C C . ASN A 1 78 ? -0.476 -4.663 12.233 1.00 84.38 78 ASN A C 1
ATOM 624 O O . ASN A 1 78 ? -1.286 -5.325 12.868 1.00 84.38 78 ASN A O 1
ATOM 628 N N . ALA A 1 79 ? -0.692 -4.265 10.977 1.00 81.12 79 ALA A N 1
ATOM 629 C CA . ALA A 1 79 ? -1.967 -4.463 10.293 1.00 81.12 79 ALA A CA 1
ATOM 630 C C . ALA A 1 79 ? -2.366 -5.947 10.187 1.00 81.12 79 ALA A C 1
ATOM 632 O O . ALA A 1 79 ? -3.543 -6.274 10.235 1.00 81.12 79 ALA A O 1
ATOM 633 N N . GLY A 1 80 ? -1.399 -6.863 10.075 1.00 71.81 80 GLY A N 1
ATOM 634 C CA . GLY A 1 80 ? -1.674 -8.301 9.956 1.00 71.81 80 GLY A CA 1
ATOM 635 C C . GLY A 1 80 ? -2.220 -8.954 11.225 1.00 71.81 80 GLY A C 1
ATOM 636 O O . GLY A 1 80 ? -2.703 -10.077 11.151 1.00 71.81 80 GLY A O 1
ATOM 637 N N . ARG A 1 81 ? -2.137 -8.279 12.378 1.00 67.00 81 ARG A N 1
ATOM 638 C CA . ARG A 1 81 ? -2.711 -8.769 13.641 1.00 67.00 81 ARG A CA 1
ATOM 639 C C . ARG A 1 81 ? -4.188 -8.426 13.801 1.00 67.00 81 ARG A C 1
ATOM 641 O O . ARG A 1 81 ? -4.879 -9.131 14.526 1.00 67.00 81 ARG A O 1
ATOM 648 N N . ASP A 1 82 ? -4.645 -7.393 13.102 1.00 64.69 82 ASP A N 1
ATOM 649 C CA . ASP A 1 82 ? -5.993 -6.837 13.246 1.00 64.69 82 ASP A CA 1
ATOM 650 C C . ASP A 1 82 ? -6.943 -7.293 12.125 1.00 64.69 82 ASP A C 1
ATOM 652 O O . ASP A 1 82 ? -8.122 -6.942 12.119 1.00 64.69 82 ASP A O 1
ATOM 656 N N . LEU A 1 83 ? -6.447 -8.081 11.163 1.00 61.53 83 LEU A N 1
ATOM 657 C CA . LEU A 1 83 ? -7.272 -8.626 10.091 1.00 61.53 83 LEU A CA 1
ATOM 658 C C . LEU A 1 83 ? -8.019 -9.883 10.557 1.00 61.53 83 LEU A C 1
ATOM 660 O O . LEU A 1 83 ? -7.374 -10.816 11.041 1.00 61.53 83 LEU A O 1
ATOM 664 N N . PRO A 1 84 ? -9.350 -9.952 10.376 1.00 52.84 84 PRO A N 1
ATOM 665 C CA . PRO A 1 84 ? -10.100 -11.172 10.630 1.00 52.84 84 PRO A CA 1
ATOM 666 C C . PRO A 1 84 ? -9.665 -12.232 9.609 1.00 52.84 84 PRO A C 1
ATOM 668 O O . PRO A 1 84 ? -9.874 -12.053 8.406 1.00 52.84 84 PRO A O 1
ATOM 671 N N . ILE A 1 85 ? -9.012 -13.291 10.092 1.00 49.59 85 ILE A N 1
ATOM 672 C CA . ILE A 1 85 ? -8.687 -14.492 9.308 1.00 49.59 85 ILE A CA 1
ATOM 673 C C . ILE A 1 85 ? -9.932 -15.370 9.212 1.00 49.59 85 ILE A C 1
ATOM 675 O O . ILE A 1 85 ? -10.585 -15.555 10.265 1.00 49.59 85 ILE A O 1
#

Foldseek 3Di:
DDDDPVRLVVCVVVVHADEQAQLLCLCPVHDVSNVRSVVCLVVLRHQYYDPPDPDPVVCCVSDVVGDGDPVSVVSVVVSVVVHDD

Sequence (85 aa):
RYMDMDDYGRLVSMGVRLQLNLPSLSGFYGTTAMEKAQRLLEAGMYSCWGSDCHRGAGIRNMYLERKLKKRVLEMVRNAGRDLPI

Nearest PDB structures (foldseek):
  3qy7-assembly1_A  TM=5.835E-01  e=8.366E-02  Bacillus subtilis
  5vsa-assembly2_B  TM=3.885E-01  e=8.616E-01  Saccharolobus solfataricus

Secondary structure (DSSP, 8-state):
----HHHHHHHHHTTPPEEEEGGGGGTTT-HHHHHHHHHHHHTT-EEEEE-----HHHHIIIIISSPPPHHHHHHHHHHTTSS--